Protein AF-A0A6M0HLA3-F1 (afdb_monomer)

pLDDT: mean 74.67, std 8.99, range [49.72, 90.12]

Mean predicted aligned error: 11.58 Å

Structure (mmCIF, N/CA/C/O backbone):
data_AF-A0A6M0HLA3-F1
#
_entry.id   AF-A0A6M0HLA3-F1
#
loop_
_atom_site.group_PDB
_atom_site.id
_atom_site.type_symbol
_atom_site.label_atom_id
_atom_site.label_alt_id
_atom_site.label_comp_id
_atom_site.label_asym_id
_atom_site.label_entity_id
_atom_site.label_seq_id
_atom_site.pdbx_PDB_ins_code
_atom_site.Cartn_x
_atom_site.Cartn_y
_atom_site.Cartn_z
_atom_site.occupancy
_atom_site.B_iso_or_equiv
_atom_site.auth_seq_id
_atom_site.auth_comp_id
_atom_site.auth_asym_id
_atom_site.auth_atom_id
_atom_site.pdbx_PDB_model_num
ATOM 1 N N . MET A 1 1 ? 13.029 18.322 -34.512 1.00 49.72 1 MET A N 1
ATOM 2 C CA . MET A 1 1 ? 12.220 17.077 -34.544 1.00 49.72 1 MET A CA 1
ATOM 3 C C . MET A 1 1 ? 12.716 15.958 -33.614 1.00 49.72 1 MET A C 1
ATOM 5 O O . MET A 1 1 ? 11.873 15.348 -32.976 1.00 49.72 1 MET A O 1
ATOM 9 N N . LYS A 1 2 ? 14.031 15.721 -33.421 1.00 52.91 2 LYS A N 1
ATOM 10 C CA . LYS A 1 2 ? 14.554 14.680 -32.491 1.00 52.91 2 LYS A CA 1
ATOM 11 C C . LYS A 1 2 ? 14.005 14.730 -31.045 1.00 52.91 2 LYS A C 1
ATOM 13 O O . LYS A 1 2 ? 13.798 13.684 -30.443 1.00 52.91 2 LYS A O 1
ATOM 18 N N . ARG A 1 3 ? 13.733 15.922 -30.486 1.00 56.88 3 ARG A N 1
ATOM 19 C CA . ARG A 1 3 ? 13.198 16.065 -29.112 1.00 56.88 3 ARG A CA 1
ATOM 20 C C . ARG A 1 3 ? 11.740 15.602 -28.964 1.00 56.88 3 ARG A C 1
ATOM 22 O O . ARG A 1 3 ? 11.410 15.039 -27.932 1.00 56.88 3 ARG A O 1
ATO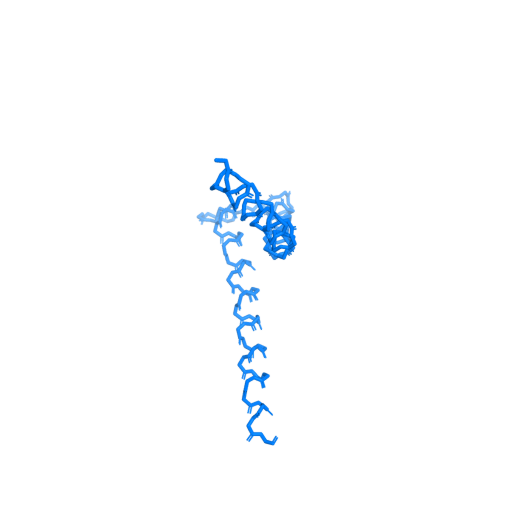M 29 N N . VAL A 1 4 ? 10.902 15.779 -29.990 1.00 58.19 4 VAL A N 1
ATOM 30 C CA . VAL A 1 4 ? 9.489 15.340 -29.978 1.00 58.19 4 VAL A CA 1
ATOM 31 C C . VAL A 1 4 ? 9.404 13.811 -29.970 1.00 58.19 4 VAL A C 1
ATOM 33 O O . VAL A 1 4 ? 8.642 13.238 -29.201 1.00 58.19 4 VAL A O 1
ATOM 36 N N . PHE A 1 5 ? 10.270 13.149 -30.742 1.00 58.44 5 PHE A N 1
ATOM 37 C CA . PHE A 1 5 ? 10.365 11.686 -30.779 1.00 58.44 5 PHE A CA 1
ATOM 38 C C . PHE A 1 5 ? 10.866 11.098 -29.447 1.00 58.44 5 PHE A C 1
ATOM 40 O O . PHE A 1 5 ? 10.339 10.102 -28.961 1.00 58.44 5 PHE A O 1
ATOM 47 N N . ALA A 1 6 ? 11.840 11.758 -28.806 1.00 61.53 6 ALA A N 1
ATOM 48 C CA . ALA A 1 6 ? 12.336 11.356 -27.489 1.00 61.53 6 ALA A CA 1
ATOM 49 C C . ALA A 1 6 ? 11.294 11.543 -26.369 1.00 61.53 6 ALA A C 1
ATOM 51 O O . ALA A 1 6 ? 11.271 10.761 -25.422 1.00 61.53 6 ALA A O 1
ATOM 52 N N . ILE A 1 7 ? 10.428 12.559 -26.468 1.00 64.62 7 ILE A N 1
ATOM 53 C CA . ILE A 1 7 ? 9.315 12.778 -25.529 1.00 64.62 7 ILE A CA 1
ATOM 54 C C . ILE A 1 7 ? 8.232 11.715 -25.724 1.00 64.62 7 ILE A C 1
ATOM 56 O O . ILE A 1 7 ? 7.771 11.149 -24.737 1.00 64.62 7 ILE A O 1
ATOM 60 N N . GLY A 1 8 ? 7.886 11.388 -26.974 1.00 73.62 8 GLY A N 1
ATOM 61 C CA . GLY A 1 8 ? 6.942 10.310 -27.283 1.00 73.62 8 GLY A CA 1
ATOM 62 C C . GLY A 1 8 ? 7.401 8.956 -26.739 1.00 73.62 8 GLY A C 1
ATOM 63 O O . GLY A 1 8 ? 6.627 8.265 -26.085 1.00 73.62 8 GLY A O 1
ATOM 64 N N . TRP A 1 9 ? 8.685 8.619 -26.907 1.00 77.25 9 TRP A N 1
ATOM 65 C CA . TRP A 1 9 ? 9.247 7.378 -26.365 1.00 77.25 9 TRP A CA 1
ATOM 66 C C . TRP A 1 9 ? 9.202 7.356 -24.833 1.00 77.25 9 TRP A C 1
ATOM 68 O O . TRP A 1 9 ? 8.709 6.400 -24.238 1.00 77.25 9 TRP A O 1
ATOM 78 N N . LYS A 1 10 ? 9.676 8.417 -24.169 1.00 82.69 10 LYS A N 1
ATOM 79 C CA . LYS A 1 10 ? 9.670 8.485 -22.699 1.00 82.69 10 LYS A CA 1
ATOM 80 C C . LYS A 1 10 ? 8.257 8.409 -22.121 1.00 82.69 10 LYS A C 1
ATOM 82 O 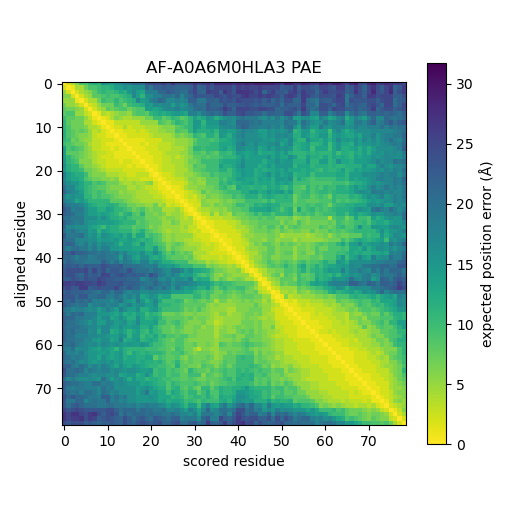O . LYS A 1 10 ? 8.065 7.738 -21.113 1.00 82.69 10 LYS A O 1
ATOM 87 N N . MET A 1 11 ? 7.283 9.051 -22.767 1.00 86.31 11 MET A N 1
ATOM 88 C CA . MET A 1 11 ? 5.876 8.968 -22.369 1.00 86.31 11 MET A CA 1
ATOM 89 C C . MET A 1 11 ? 5.302 7.566 -22.569 1.00 86.31 11 MET A C 1
ATOM 91 O O . MET A 1 11 ? 4.605 7.089 -21.681 1.00 86.31 11 MET A O 1
ATOM 95 N N . SER A 1 12 ? 5.629 6.885 -23.673 1.00 84.56 12 SER A N 1
ATOM 96 C CA . SER A 1 12 ? 5.206 5.496 -23.902 1.00 84.56 12 SER A CA 1
ATOM 97 C C . SER A 1 12 ? 5.744 4.565 -22.817 1.00 84.56 12 SER A C 1
ATOM 99 O O . SER A 1 12 ? 4.969 3.870 -22.176 1.00 84.56 12 SER A O 1
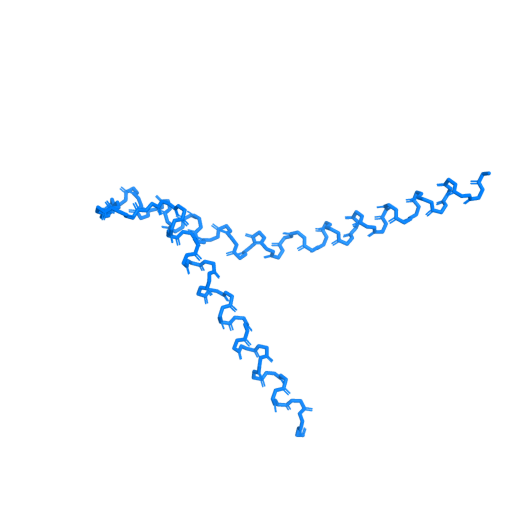ATOM 101 N N . LEU A 1 13 ? 7.050 4.632 -22.529 1.00 87.56 13 LEU A N 1
ATOM 102 C CA . LEU A 1 13 ? 7.666 3.827 -21.469 1.00 87.56 13 LEU A CA 1
ATOM 103 C C . LEU A 1 13 ? 7.053 4.104 -20.096 1.00 87.56 13 LEU A C 1
ATOM 105 O O . LEU A 1 13 ? 6.845 3.183 -19.311 1.00 87.56 13 LEU A O 1
ATOM 109 N N . PHE A 1 14 ? 6.773 5.370 -19.792 1.00 90.12 14 PHE A N 1
ATOM 110 C CA . PHE A 1 14 ? 6.117 5.726 -18.540 1.00 90.12 14 PHE A CA 1
ATOM 111 C C . PHE A 1 14 ? 4.710 5.122 -18.458 1.00 90.12 14 PHE A C 1
ATOM 113 O O . PHE A 1 14 ? 4.344 4.571 -17.422 1.00 90.12 14 PHE A O 1
ATOM 120 N N . LEU A 1 15 ? 3.946 5.179 -19.552 1.00 88.62 15 LEU A N 1
ATOM 121 C CA . LEU A 1 15 ? 2.609 4.599 -19.630 1.00 88.62 15 LEU A CA 1
ATOM 122 C C . LEU A 1 15 ? 2.644 3.076 -19.438 1.00 88.62 15 LEU A C 1
ATOM 124 O O . LEU A 1 15 ? 1.855 2.555 -18.654 1.00 88.62 15 LEU A O 1
ATOM 128 N N . ASP A 1 16 ? 3.590 2.385 -20.079 1.00 86.12 16 ASP A N 1
ATOM 129 C CA . ASP A 1 16 ? 3.782 0.937 -19.940 1.00 86.12 16 ASP A CA 1
ATOM 130 C C . ASP A 1 16 ? 4.117 0.552 -18.492 1.00 86.12 16 ASP A C 1
ATOM 132 O O . ASP A 1 16 ? 3.499 -0.349 -17.920 1.00 86.12 16 ASP A O 1
ATOM 136 N N . ILE A 1 17 ? 5.044 1.276 -17.852 1.00 87.19 17 ILE A N 1
ATOM 137 C CA . ILE A 1 17 ? 5.408 1.048 -16.446 1.00 87.19 17 ILE A CA 1
ATOM 138 C C . ILE A 1 17 ? 4.198 1.252 -15.539 1.00 87.19 17 ILE A C 1
ATOM 140 O O . ILE A 1 17 ? 3.940 0.417 -14.675 1.00 87.19 17 ILE A O 1
ATOM 144 N N . VAL A 1 18 ? 3.438 2.334 -15.727 1.00 88.19 18 VAL A N 1
ATOM 145 C CA . VAL A 1 18 ? 2.226 2.590 -14.939 1.00 88.19 18 VAL A CA 1
ATOM 146 C C . VAL A 1 18 ? 1.204 1.485 -15.169 1.00 88.19 18 VAL A C 1
ATOM 148 O O . VAL A 1 18 ? 0.645 0.977 -14.203 1.00 88.19 18 VAL A O 1
ATOM 151 N N . MET A 1 19 ? 0.986 1.055 -16.408 1.00 86.94 19 MET A N 1
ATOM 152 C CA . MET A 1 19 ? 0.011 0.017 -16.739 1.00 86.94 19 MET A CA 1
ATOM 153 C C . MET A 1 19 ? 0.365 -1.334 -16.100 1.00 86.94 19 MET A C 1
ATOM 155 O O . MET A 1 19 ? -0.522 -2.023 -15.600 1.00 86.94 19 MET A O 1
ATOM 159 N N . ILE A 1 20 ? 1.655 -1.672 -16.026 1.00 84.44 20 ILE A N 1
ATOM 160 C CA . ILE A 1 20 ? 2.150 -2.880 -15.349 1.00 84.44 20 ILE A CA 1
ATOM 161 C C . ILE A 1 20 ? 2.142 -2.717 -13.819 1.00 84.44 20 ILE A C 1
ATOM 163 O O . ILE A 1 20 ? 1.846 -3.667 -13.094 1.00 84.44 20 ILE A O 1
ATOM 167 N N . ALA A 1 21 ? 2.438 -1.522 -13.303 1.00 82.50 21 ALA A N 1
ATOM 168 C CA . ALA A 1 21 ? 2.538 -1.261 -11.868 1.00 82.50 21 ALA A CA 1
ATOM 169 C C . ALA A 1 21 ? 1.178 -1.048 -11.185 1.00 82.50 21 ALA A C 1
ATOM 171 O O . ALA A 1 21 ? 1.043 -1.377 -10.013 1.00 82.50 21 ALA A O 1
ATOM 172 N N . THR A 1 22 ? 0.168 -0.533 -11.893 1.00 80.25 22 THR A N 1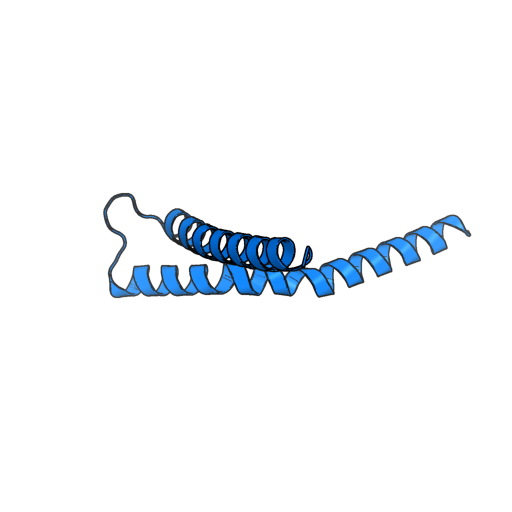
ATOM 1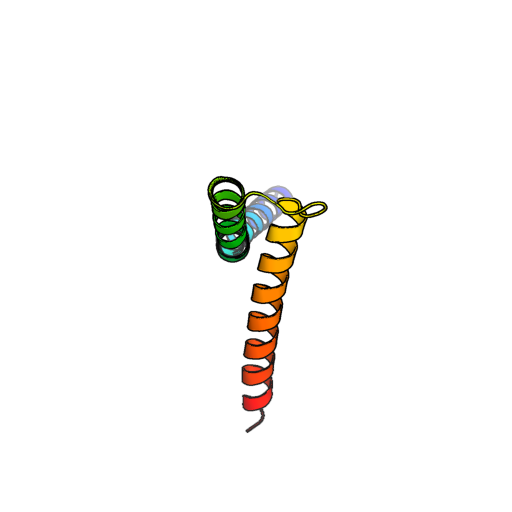73 C CA . THR A 1 22 ? -1.185 -0.229 -11.383 1.00 80.25 22 THR A CA 1
ATOM 174 C C . THR A 1 22 ? -1.983 -1.429 -10.848 1.00 80.25 22 THR A C 1
ATOM 176 O O . THR A 1 22 ? -2.654 -1.262 -9.827 1.00 80.25 22 THR A O 1
ATOM 179 N N . PRO A 1 23 ? -1.964 -2.637 -11.447 1.00 78.19 23 PRO A N 1
ATOM 180 C CA . PRO A 1 23 ? -2.746 -3.759 -10.924 1.00 78.19 23 PRO A CA 1
ATOM 181 C C . PRO A 1 23 ? -2.310 -4.194 -9.520 1.00 78.19 23 PRO A C 1
ATOM 183 O O . PRO A 1 23 ? -3.143 -4.633 -8.734 1.00 78.19 23 PRO A O 1
ATOM 186 N N . VAL A 1 24 ? -1.033 -4.025 -9.164 1.00 75.12 24 VAL A N 1
ATOM 187 C CA . VAL A 1 24 ? -0.497 -4.424 -7.854 1.00 75.12 24 VAL A CA 1
ATOM 188 C C . VAL A 1 24 ? -1.175 -3.685 -6.687 1.00 75.12 24 VAL A C 1
ATOM 190 O O . VAL A 1 24 ? -1.759 -4.357 -5.835 1.00 75.12 24 VAL A O 1
ATOM 193 N N . PRO A 1 25 ? -1.179 -2.338 -6.614 1.00 73.38 25 PRO A N 1
ATOM 194 C CA . PRO A 1 25 ? -1.905 -1.626 -5.571 1.00 73.38 25 PRO A CA 1
ATOM 195 C C . PRO A 1 25 ? -3.415 -1.860 -5.668 1.00 73.38 25 PRO A C 1
ATOM 197 O O . PRO A 1 25 ? -4.074 -1.905 -4.632 1.00 73.38 25 PRO A O 1
ATOM 200 N N . LEU A 1 26 ? -3.964 -2.087 -6.867 1.00 71.69 26 LEU A N 1
ATOM 201 C CA . LEU A 1 26 ? -5.377 -2.431 -7.034 1.00 71.69 26 LEU A CA 1
ATOM 202 C C . LEU A 1 26 ? -5.727 -3.722 -6.281 1.00 71.69 26 LEU A C 1
ATOM 204 O O . LEU A 1 26 ? -6.671 -3.742 -5.501 1.00 71.69 26 LEU A O 1
ATOM 208 N N . VAL A 1 27 ? -4.925 -4.777 -6.423 1.00 70.88 27 VAL A N 1
ATOM 209 C CA . VAL A 1 27 ? -5.138 -6.055 -5.721 1.00 70.88 27 VAL A CA 1
ATOM 210 C C . VAL A 1 27 ? -4.908 -5.935 -4.211 1.00 70.88 27 VAL A C 1
ATOM 212 O O . VAL A 1 27 ? -5.459 -6.719 -3.446 1.00 70.88 27 VAL A O 1
ATOM 215 N N . VAL A 1 28 ? -4.139 -4.953 -3.742 1.00 68.06 28 VAL A N 1
ATOM 216 C CA . VAL A 1 28 ? -3.963 -4.714 -2.299 1.00 68.06 28 VAL A CA 1
ATOM 217 C C . VAL A 1 28 ? -5.130 -3.915 -1.707 1.00 68.06 28 VAL A C 1
ATOM 219 O O . VAL A 1 28 ? -5.527 -4.177 -0.572 1.00 68.06 28 VAL A O 1
ATOM 222 N N . VAL A 1 29 ? -5.689 -2.962 -2.461 1.00 71.31 29 VAL A N 1
ATOM 223 C CA . VAL A 1 29 ? -6.699 -1.995 -1.987 1.00 71.31 29 VAL A CA 1
ATOM 224 C C . VAL A 1 29 ? -8.139 -2.449 -2.244 1.00 71.31 29 VAL A C 1
ATOM 226 O O . VAL A 1 29 ? -9.021 -2.185 -1.428 1.00 71.31 29 VAL A O 1
ATOM 229 N N . VAL A 1 30 ? -8.401 -3.160 -3.339 1.00 72.12 30 VAL A N 1
ATOM 230 C CA . VAL A 1 30 ? -9.742 -3.659 -3.680 1.00 72.12 30 VAL A CA 1
ATOM 231 C C . VAL A 1 30 ? -10.283 -4.659 -2.647 1.00 72.12 30 VAL A C 1
ATOM 233 O O . VAL A 1 30 ? -11.393 -4.431 -2.172 1.00 72.12 30 VAL A O 1
ATOM 236 N N . PRO A 1 31 ? -9.560 -5.715 -2.219 1.00 72.38 31 PRO A N 1
ATOM 237 C CA . PRO A 1 31 ? -10.095 -6.673 -1.255 1.00 72.38 31 PRO A CA 1
ATOM 238 C C . PRO A 1 31 ? -10.507 -6.072 0.104 1.00 72.38 31 PRO A C 1
ATOM 240 O O . PRO A 1 31 ? -11.616 -6.371 0.541 1.00 72.38 31 PRO A O 1
ATOM 243 N N . PRO A 1 32 ? -9.729 -5.184 0.768 1.00 70.56 32 PRO A N 1
ATOM 244 C CA . PRO A 1 32 ? -10.208 -4.544 1.993 1.00 70.56 32 PRO A CA 1
ATOM 245 C C . PRO A 1 32 ? -11.434 -3.668 1.741 1.00 70.56 32 PRO A C 1
ATOM 247 O O . PRO A 1 32 ? -12.264 -3.519 2.631 1.00 70.56 32 PRO A O 1
ATOM 250 N N . TYR A 1 33 ? -11.568 -3.092 0.543 1.00 71.56 33 TYR A N 1
ATOM 251 C CA . TYR A 1 33 ? -12.733 -2.284 0.203 1.00 71.56 33 TYR A CA 1
ATOM 252 C C . TYR A 1 33 ? -14.007 -3.129 0.111 1.00 71.56 33 TYR A C 1
ATOM 254 O O . TYR A 1 33 ? -15.003 -2.766 0.737 1.00 71.56 33 TYR A O 1
ATOM 262 N N . VAL A 1 34 ? -13.976 -4.273 -0.587 1.00 75.06 34 VAL A N 1
ATOM 263 C CA .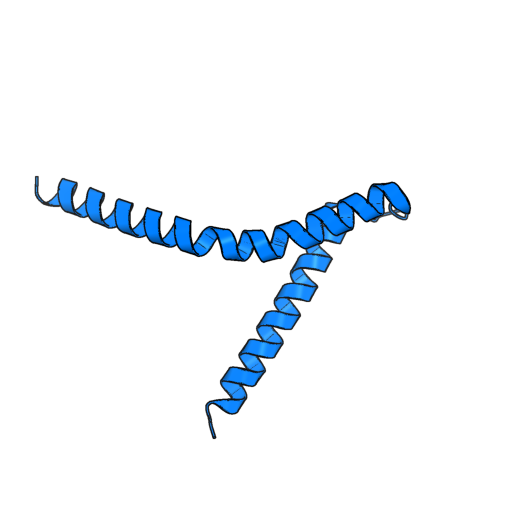 VAL A 1 34 ? -15.132 -5.192 -0.639 1.00 75.06 34 VAL A CA 1
ATOM 264 C C . VAL A 1 34 ? -15.428 -5.809 0.726 1.00 75.06 34 VAL A C 1
ATOM 266 O O . VAL A 1 34 ? -16.582 -5.785 1.135 1.00 75.06 34 VAL A O 1
ATOM 269 N N . GLU A 1 35 ? -14.415 -6.256 1.477 1.00 76.56 35 GLU A N 1
ATOM 270 C CA . GLU A 1 35 ? -14.594 -6.811 2.832 1.00 76.56 35 GLU A CA 1
ATOM 271 C C . GLU A 1 35 ? -15.273 -5.804 3.777 1.00 76.56 35 GLU A C 1
ATOM 273 O O . GLU A 1 35 ? -16.206 -6.149 4.502 1.00 76.56 35 GLU A O 1
ATOM 278 N N . CYS A 1 36 ? -14.853 -4.535 3.746 1.00 72.50 36 CYS A N 1
ATOM 279 C CA . CYS A 1 36 ? -15.469 -3.484 4.555 1.00 72.50 36 CYS A CA 1
ATOM 280 C C . CYS A 1 36 ? -16.885 -3.130 4.083 1.00 72.50 36 CYS A C 1
ATOM 282 O O . CYS A 1 36 ? -17.737 -2.818 4.915 1.00 72.50 36 CYS A O 1
ATOM 284 N N . ARG A 1 37 ? -17.163 -3.209 2.775 1.00 73.88 37 ARG A N 1
ATOM 285 C CA . ARG A 1 37 ? -18.515 -3.016 2.224 1.00 73.88 37 ARG A CA 1
ATOM 286 C C . ARG A 1 37 ? -19.467 -4.151 2.588 1.00 73.88 37 ARG A C 1
ATOM 288 O O . ARG A 1 37 ? -20.633 -3.896 2.877 1.00 73.88 37 ARG A O 1
ATOM 295 N N . GLU A 1 38 ? -18.985 -5.388 2.591 1.00 77.44 38 GLU A N 1
ATOM 296 C CA . GLU A 1 38 ? -19.738 -6.562 3.040 1.00 77.44 38 GLU A CA 1
ATOM 297 C C . GLU A 1 38 ? -20.095 -6.429 4.529 1.00 77.44 38 GLU A C 1
ATOM 299 O O . GLU A 1 38 ? -21.228 -6.678 4.945 1.00 77.44 38 GLU A O 1
ATOM 304 N N . ARG A 1 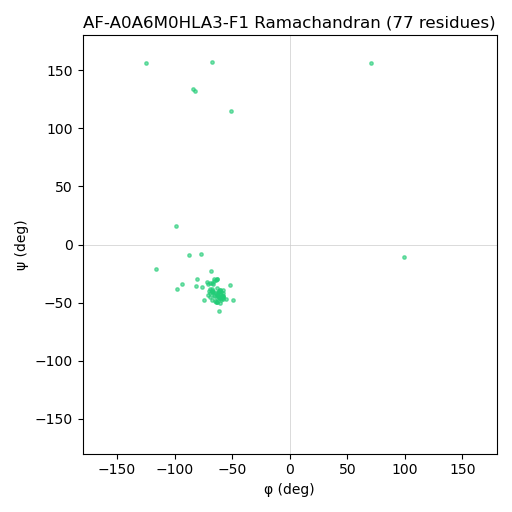39 ? -19.131 -5.968 5.336 1.00 70.50 39 ARG A N 1
ATOM 305 C CA . ARG A 1 39 ? -19.282 -5.794 6.785 1.00 70.50 39 ARG A CA 1
ATOM 306 C C . ARG A 1 39 ? -20.264 -4.686 7.149 1.00 70.50 39 ARG A C 1
ATOM 308 O O . ARG A 1 39 ? -21.065 -4.866 8.062 1.00 70.50 39 ARG A O 1
ATOM 315 N N . GLU A 1 40 ? -20.261 -3.593 6.386 1.00 70.31 40 GLU A N 1
ATOM 316 C CA . GLU A 1 40 ? -21.286 -2.547 6.466 1.00 70.31 40 GLU A CA 1
ATOM 317 C C . GLU A 1 40 ? -22.690 -3.128 6.275 1.00 70.31 40 GLU A C 1
ATOM 319 O O . GLU A 1 40 ? -23.591 -2.831 7.055 1.00 70.31 40 GLU A O 1
ATOM 324 N N . ARG A 1 41 ? -22.873 -3.978 5.255 1.00 72.06 41 ARG A N 1
ATOM 325 C CA . ARG A 1 41 ? -24.183 -4.565 4.946 1.00 72.06 41 ARG A CA 1
ATOM 326 C C . ARG A 1 41 ? -24.649 -5.612 5.954 1.00 72.06 41 ARG A C 1
ATOM 328 O O . ARG A 1 41 ? -25.852 -5.773 6.116 1.00 72.06 41 ARG A O 1
ATOM 335 N N . THR A 1 42 ? -23.730 -6.362 6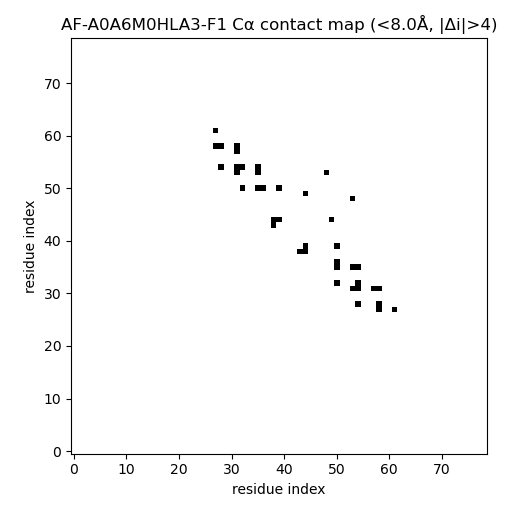.556 1.00 73.50 42 THR A N 1
ATOM 336 C CA . THR A 1 42 ? -24.062 -7.547 7.369 1.00 73.50 42 THR A CA 1
ATOM 337 C C . THR A 1 42 ? -24.096 -7.266 8.865 1.00 73.50 42 THR A C 1
ATOM 339 O O . THR A 1 42 ? -24.950 -7.805 9.561 1.00 73.50 42 THR A O 1
ATOM 342 N N . VAL A 1 43 ? -23.181 -6.435 9.368 1.00 71.81 43 VAL A N 1
ATOM 343 C CA . VAL A 1 43 ? -22.993 -6.203 10.811 1.00 71.81 43 VAL A CA 1
ATOM 344 C C . VAL A 1 43 ? -23.307 -4.754 11.195 1.00 71.81 43 VAL A C 1
ATOM 346 O O . VAL A 1 43 ? -23.602 -4.477 12.355 1.00 71.81 43 VAL A O 1
ATOM 349 N N . GLY A 1 44 ? -23.270 -3.832 10.225 1.00 63.31 44 GLY A N 1
ATOM 350 C CA . GLY A 1 44 ? -23.261 -2.395 10.485 1.00 63.31 44 GLY A CA 1
ATOM 351 C C . GLY A 1 44 ? -21.923 -1.941 11.079 1.00 63.31 44 GLY A C 1
ATOM 352 O O . GLY A 1 44 ? -21.162 -2.726 11.647 1.00 63.31 44 GLY A O 1
ATOM 353 N N . PHE A 1 45 ? -21.593 -0.660 10.923 1.00 70.00 45 PHE A N 1
ATOM 354 C CA . PHE A 1 45 ? -20.435 -0.087 11.608 1.00 70.00 45 PHE A CA 1
ATOM 355 C C . PHE A 1 45 ? -20.823 0.329 13.029 1.00 70.00 45 PHE A C 1
ATOM 357 O O . PHE A 1 45 ? -21.854 0.969 13.235 1.00 70.00 45 PHE A O 1
ATOM 364 N N . PHE A 1 46 ? -19.994 -0.026 14.013 1.00 64.44 46 PHE A N 1
ATOM 365 C CA . PHE A 1 46 ? -20.138 0.473 15.380 1.00 64.44 46 PHE A CA 1
ATOM 366 C C . PHE A 1 46 ? -19.844 1.982 15.429 1.00 64.44 46 PHE A C 1
ATOM 368 O O . PHE A 1 46 ? -19.174 2.523 14.551 1.00 64.44 46 PHE A O 1
ATOM 375 N N . VAL A 1 47 ? -20.368 2.679 16.441 1.00 59.50 47 VAL A N 1
ATOM 376 C CA . VAL A 1 47 ? -20.270 4.144 16.572 1.00 59.50 47 VAL A CA 1
ATOM 377 C C . VAL A 1 47 ? -18.811 4.607 16.427 1.00 59.50 47 VAL A C 1
ATOM 379 O O . VAL A 1 47 ? -17.967 4.274 17.254 1.00 59.50 47 VAL A O 1
ATOM 382 N N . GLY A 1 48 ? -18.521 5.366 15.364 1.00 67.06 48 GLY A N 1
ATOM 383 C CA . GLY A 1 48 ? -17.184 5.893 15.052 1.00 67.06 48 GLY A CA 1
ATOM 384 C C . GLY A 1 48 ? -16.388 5.108 14.001 1.00 67.06 48 GLY A C 1
ATOM 385 O O . GLY A 1 48 ? -15.385 5.619 13.501 1.00 67.06 48 GLY A O 1
ATOM 386 N N . ASP A 1 49 ? -16.837 3.916 13.602 1.00 67.56 49 ASP A N 1
ATOM 387 C CA . ASP A 1 49 ? -16.255 3.185 12.479 1.00 67.56 49 ASP A CA 1
ATOM 388 C C . ASP A 1 49 ? -16.818 3.685 11.141 1.00 67.56 49 ASP A C 1
ATOM 390 O O . ASP A 1 49 ? -18.022 3.844 10.956 1.00 67.56 49 ASP A O 1
ATOM 394 N N . THR A 1 50 ? -15.931 3.948 10.180 1.00 74.19 50 THR A N 1
ATOM 395 C CA . THR A 1 50 ? -16.299 4.362 8.817 1.00 74.19 50 THR A CA 1
ATOM 396 C C . THR A 1 50 ? -15.675 3.418 7.802 1.00 74.19 50 THR A C 1
ATOM 398 O O . THR A 1 50 ? -14.623 2.825 8.066 1.00 74.19 50 THR A O 1
ATOM 401 N N . ILE A 1 51 ? -16.263 3.337 6.600 1.00 71.06 51 ILE A N 1
ATOM 402 C CA . ILE A 1 51 ? -15.700 2.554 5.488 1.00 71.06 51 ILE A CA 1
ATOM 403 C C . ILE A 1 51 ? -14.218 2.889 5.307 1.00 71.06 51 ILE A C 1
ATOM 405 O O . ILE A 1 51 ? -13.404 1.972 5.281 1.00 71.06 51 ILE A O 1
ATOM 409 N N . ARG A 1 52 ? -13.853 4.183 5.283 1.00 69.69 52 ARG A N 1
ATOM 410 C CA . ARG A 1 52 ? -12.460 4.641 5.135 1.00 69.69 52 ARG A CA 1
ATOM 411 C C . ARG A 1 52 ? -11.540 4.116 6.233 1.00 69.69 52 ARG A C 1
ATOM 413 O O . ARG A 1 52 ? -10.456 3.642 5.915 1.00 69.69 52 ARG A O 1
ATOM 420 N N . ALA A 1 53 ? -11.955 4.180 7.499 1.00 74.50 53 ALA A N 1
ATOM 421 C CA . ALA A 1 53 ? -11.144 3.694 8.617 1.00 74.50 53 ALA A CA 1
ATOM 422 C C . ALA A 1 53 ? -10.964 2.167 8.580 1.00 74.50 53 ALA A C 1
ATOM 424 O O . ALA A 1 53 ? -9.904 1.658 8.947 1.00 74.50 53 ALA A O 1
ATOM 425 N N . CYS A 1 54 ? -11.978 1.439 8.107 1.00 74.31 54 CYS A N 1
ATOM 426 C CA . CYS A 1 54 ? -11.908 -0.002 7.890 1.00 74.31 54 CYS A CA 1
ATOM 427 C C . CYS A 1 54 ? -10.974 -0.346 6.714 1.00 74.31 54 CYS A C 1
ATOM 429 O O . CYS A 1 54 ? -10.102 -1.206 6.849 1.00 74.31 54 CYS A O 1
ATOM 431 N N . THR A 1 55 ? -11.083 0.373 5.586 1.00 77.06 55 THR A N 1
ATOM 432 C CA . THR A 1 55 ? -10.213 0.136 4.422 1.00 77.06 55 THR A CA 1
ATOM 433 C C . THR A 1 55 ? -8.764 0.471 4.744 1.00 77.06 55 THR A C 1
ATOM 435 O O . THR A 1 55 ? -7.879 -0.315 4.427 1.00 77.06 55 THR A O 1
ATOM 438 N N . ALA A 1 56 ? -8.520 1.600 5.418 1.00 76.50 56 ALA A N 1
ATOM 439 C CA . ALA A 1 56 ? -7.186 2.028 5.830 1.00 76.50 56 ALA A CA 1
ATOM 440 C C . ALA A 1 56 ? -6.509 0.979 6.724 1.00 76.50 56 ALA A C 1
ATOM 442 O O . ALA A 1 56 ? -5.393 0.561 6.424 1.00 76.50 56 ALA A O 1
ATOM 443 N N . ARG A 1 57 ? -7.218 0.453 7.734 1.00 79.12 57 ARG A N 1
ATOM 444 C CA . ARG A 1 57 ? -6.705 -0.635 8.584 1.00 79.12 57 ARG A CA 1
ATOM 445 C C . ARG A 1 57 ? -6.430 -1.919 7.801 1.00 79.12 57 ARG A C 1
ATOM 447 O O . ARG A 1 57 ? -5.410 -2.570 8.015 1.00 79.12 57 ARG A O 1
ATOM 454 N N . GLY A 1 58 ? -7.312 -2.281 6.868 1.00 76.06 58 GLY A N 1
ATOM 455 C CA . GLY A 1 58 ? -7.122 -3.448 6.004 1.00 76.06 58 GLY A CA 1
ATOM 456 C C . GLY A 1 58 ? -5.934 -3.314 5.040 1.00 76.06 58 GLY A C 1
ATOM 457 O O . GLY A 1 58 ? -5.293 -4.314 4.712 1.00 76.06 58 GLY A O 1
ATOM 458 N N . ILE A 1 59 ? -5.624 -2.090 4.606 1.00 76.88 59 ILE A N 1
ATOM 459 C CA . ILE A 1 59 ? -4.455 -1.757 3.783 1.00 76.88 59 ILE A CA 1
ATOM 460 C C . ILE A 1 59 ? -3.181 -1.799 4.633 1.00 76.88 59 ILE A C 1
ATOM 462 O O . ILE A 1 59 ? -2.218 -2.454 4.239 1.00 76.88 59 ILE A O 1
ATOM 466 N N . GLU A 1 60 ? -3.178 -1.177 5.816 1.00 79.50 60 GLU A N 1
ATOM 467 C CA . GLU A 1 60 ? -2.040 -1.196 6.746 1.00 79.50 60 GLU A CA 1
ATOM 468 C C . GLU A 1 60 ? -1.655 -2.618 7.156 1.00 79.50 60 GLU A C 1
ATOM 470 O O . GLU A 1 60 ? -0.480 -2.975 7.102 1.00 79.50 60 GLU A O 1
ATOM 475 N N . ALA A 1 61 ? -2.631 -3.468 7.491 1.00 79.06 61 ALA A N 1
ATOM 476 C CA . ALA A 1 61 ? -2.375 -4.862 7.850 1.00 79.06 61 ALA A CA 1
ATOM 477 C C . ALA A 1 61 ? -1.713 -5.648 6.703 1.00 79.06 61 ALA A C 1
ATOM 479 O O . ALA A 1 61 ? -0.801 -6.452 6.926 1.00 79.06 61 ALA A O 1
ATOM 480 N N . ARG A 1 62 ? -2.137 -5.404 5.455 1.00 78.12 62 ARG A N 1
ATOM 481 C CA . ARG A 1 62 ? -1.535 -6.025 4.264 1.00 78.12 62 ARG A CA 1
ATOM 482 C C . ARG A 1 62 ? -0.129 -5.472 3.991 1.00 78.12 62 ARG A C 1
ATOM 484 O O . ARG A 1 62 ? 0.770 -6.261 3.702 1.00 78.12 62 ARG A O 1
ATOM 491 N N . TRP A 1 63 ? 0.088 -4.166 4.157 1.00 78.50 63 TRP A N 1
ATOM 492 C CA . TRP A 1 63 ? 1.406 -3.530 4.036 1.00 78.50 63 TRP A CA 1
ATOM 493 C C . TRP A 1 63 ? 2.404 -4.029 5.078 1.00 78.50 63 TRP A C 1
ATOM 495 O O . TRP A 1 63 ? 3.513 -4.408 4.717 1.00 78.50 63 TRP A O 1
ATOM 505 N N . GLN A 1 64 ? 2.003 -4.112 6.346 1.00 81.25 64 GLN A N 1
ATOM 506 C CA . GLN A 1 64 ? 2.821 -4.669 7.428 1.00 81.25 64 GLN A CA 1
ATOM 507 C C . GLN A 1 64 ? 3.244 -6.114 7.135 1.00 81.25 64 GLN A C 1
ATOM 509 O O . GLN A 1 64 ? 4.390 -6.504 7.380 1.00 81.25 64 GLN A O 1
ATOM 514 N N . LYS A 1 65 ? 2.340 -6.916 6.557 1.00 82.25 65 LYS A N 1
ATOM 515 C CA . LYS A 1 65 ? 2.632 -8.297 6.155 1.00 82.25 65 LYS A CA 1
ATOM 516 C C . LYS A 1 65 ? 3.633 -8.355 4.997 1.00 82.25 65 LYS A C 1
ATOM 518 O O . LYS A 1 65 ? 4.526 -9.200 5.015 1.00 82.25 65 LYS A O 1
ATOM 523 N N . LEU A 1 66 ? 3.509 -7.463 4.015 1.00 81.75 66 LEU A N 1
ATOM 524 C CA . LEU A 1 66 ? 4.463 -7.311 2.911 1.00 81.75 66 LEU A CA 1
ATOM 525 C C . LEU A 1 66 ? 5.847 -6.884 3.414 1.00 81.75 66 LEU A C 1
ATOM 527 O O . LEU A 1 66 ? 6.827 -7.555 3.098 1.00 81.75 66 LEU A O 1
ATOM 531 N N . ASP A 1 67 ? 5.916 -5.849 4.253 1.0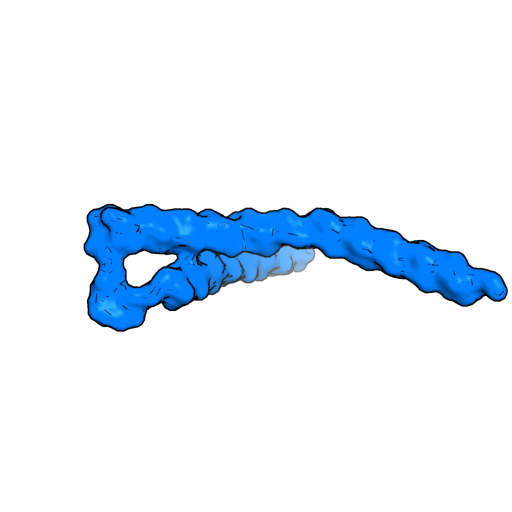0 83.44 67 ASP A N 1
ATOM 532 C CA . ASP A 1 67 ? 7.159 -5.361 4.863 1.00 83.44 67 ASP A CA 1
ATOM 533 C C . ASP A 1 67 ? 7.855 -6.457 5.679 1.00 83.44 67 ASP A C 1
ATOM 535 O O . ASP A 1 67 ? 9.049 -6.698 5.521 1.00 83.44 67 ASP A O 1
ATOM 539 N N . SER A 1 68 ? 7.095 -7.212 6.477 1.00 82.44 68 SER A N 1
ATOM 540 C CA . SER A 1 68 ? 7.630 -8.332 7.260 1.00 82.44 68 SER A CA 1
ATOM 541 C C . SER A 1 68 ? 8.225 -9.432 6.376 1.00 82.44 68 SER A C 1
ATOM 543 O O . SER A 1 68 ? 9.287 -9.978 6.685 1.00 82.44 68 SER A O 1
ATOM 545 N N . ARG A 1 69 ? 7.576 -9.760 5.249 1.00 83.38 69 ARG A N 1
ATOM 546 C CA . ARG A 1 69 ? 8.102 -10.750 4.293 1.00 83.38 69 ARG A CA 1
ATOM 547 C C . ARG A 1 69 ? 9.335 -10.233 3.563 1.00 83.38 69 ARG A C 1
ATOM 549 O O . ARG A 1 69 ? 10.293 -10.987 3.422 1.00 83.38 69 ARG A O 1
ATOM 556 N N . LEU A 1 70 ? 9.339 -8.968 3.151 1.00 84.69 70 LEU A N 1
ATOM 557 C CA . LEU A 1 70 ? 10.505 -8.328 2.543 1.00 84.69 70 LEU A CA 1
ATOM 558 C C . LEU A 1 70 ? 11.687 -8.317 3.515 1.00 84.69 70 LEU A C 1
ATOM 560 O O . LEU A 1 70 ? 12.774 -8.748 3.145 1.00 84.69 70 LEU A O 1
ATOM 564 N N . LYS A 1 71 ? 11.466 -7.947 4.781 1.00 82.38 71 LYS A N 1
ATOM 565 C CA . LYS A 1 71 ? 12.485 -8.021 5.836 1.00 82.38 71 LYS A CA 1
ATOM 566 C C . LYS A 1 71 ? 13.027 -9.433 6.026 1.00 82.38 71 LYS A C 1
ATOM 568 O O . LYS A 1 71 ? 14.235 -9.587 6.162 1.00 82.38 71 LYS A O 1
ATOM 573 N N . MET A 1 72 ? 12.180 -10.465 6.005 1.00 85.00 72 MET A N 1
ATOM 574 C CA . MET A 1 72 ? 12.637 -11.861 6.093 1.00 85.00 72 MET A CA 1
ATOM 575 C C . MET A 1 72 ? 13.499 -12.273 4.895 1.00 85.00 72 MET A C 1
ATOM 577 O O . MET A 1 72 ? 14.522 -12.926 5.086 1.00 85.00 72 MET A O 1
ATOM 581 N N . ILE A 1 73 ? 13.122 -11.870 3.679 1.00 84.31 73 ILE A N 1
ATOM 582 C CA . ILE A 1 73 ? 13.893 -12.148 2.458 1.00 84.31 73 ILE A CA 1
ATOM 583 C C . ILE A 1 73 ? 15.247 -11.433 2.510 1.00 84.31 73 ILE A C 1
ATOM 585 O O . ILE A 1 73 ? 16.280 -12.067 2.319 1.00 84.31 73 ILE A O 1
ATOM 589 N N . VAL A 1 74 ? 15.254 -10.139 2.841 1.00 82.12 74 VAL A N 1
ATOM 590 C CA . VAL A 1 74 ? 16.480 -9.338 2.974 1.00 82.12 74 VAL A CA 1
ATOM 591 C C . VAL A 1 74 ? 17.389 -9.913 4.060 1.00 82.12 74 VAL A C 1
ATOM 593 O O . VAL A 1 74 ? 18.587 -10.061 3.843 1.00 82.12 74 VAL A O 1
ATOM 596 N N . ARG A 1 75 ? 16.829 -10.316 5.207 1.00 82.19 75 ARG A N 1
ATOM 597 C CA . ARG A 1 75 ? 17.600 -10.924 6.301 1.00 82.19 75 ARG A CA 1
ATOM 598 C C . ARG A 1 75 ? 18.199 -12.282 5.925 1.00 82.19 75 ARG A C 1
ATOM 600 O O . ARG A 1 75 ? 19.248 -12.632 6.451 1.00 82.19 75 ARG A O 1
ATOM 607 N N . ASN A 1 76 ? 17.560 -13.033 5.028 1.00 68.06 76 ASN A N 1
ATOM 608 C CA . ASN A 1 76 ? 18.063 -14.321 4.546 1.00 68.06 76 ASN A CA 1
ATOM 609 C C . ASN A 1 76 ? 19.005 -14.201 3.331 1.00 68.06 76 ASN A C 1
ATOM 611 O O . ASN A 1 76 ? 19.635 -15.182 2.964 1.00 68.06 76 ASN A O 1
ATOM 615 N N . SER A 1 77 ? 19.128 -13.015 2.725 1.00 64.38 77 SER A N 1
ATOM 616 C CA . SER A 1 77 ? 20.047 -12.739 1.608 1.00 64.38 77 SER A CA 1
ATOM 617 C C . SER A 1 77 ? 21.510 -12.568 2.043 1.00 64.38 77 SER A C 1
ATOM 619 O O . SER A 1 77 ? 22.383 -12.433 1.190 1.00 64.38 77 SER A O 1
ATOM 621 N N . GLY A 1 78 ? 21.776 -12.509 3.351 1.00 61.97 78 GLY A N 1
ATOM 622 C CA . GLY A 1 78 ? 23.118 -12.360 3.919 1.00 61.97 78 GLY A CA 1
ATOM 623 C C . GLY A 1 78 ? 23.751 -13.667 4.403 1.00 61.97 78 GLY A C 1
ATOM 624 O O . GLY A 1 78 ? 24.677 -13.598 5.208 1.00 61.97 78 GLY A O 1
ATOM 625 N N . ARG A 1 79 ? 23.228 -14.831 3.994 1.00 55.72 79 ARG A N 1
ATOM 626 C CA . ARG A 1 79 ? 23.751 -16.152 4.364 1.00 55.72 79 ARG A CA 1
ATOM 627 C C . ARG A 1 79 ? 24.178 -16.944 3.138 1.00 55.72 79 ARG A C 1
ATOM 629 O O . ARG A 1 79 ? 23.471 -16.840 2.114 1.00 55.72 79 ARG A O 1
#

Radius of gyration: 19.78 Å; Cα contacts (8 Å, |Δi|>4): 20; chains: 1; bounding box: 48×33×51 Å

Sequence (79 aa):
MKRVFAIGWKMSLFLDIVMIATPVPLVVVVPPYVECRERERTVGFFVGDTIRACTARGIEARWQKLDSRLKMIVRNSGR

Solvent-accessible surface area (backbone atoms only — not comparable to full-atom values): 4462 Å² total; per-residue (Å²): 112,73,67,60,57,53,51,52,51,54,49,49,53,50,51,53,51,47,64,67,53,50,58,57,61,46,67,53,51,48,56,29,44,52,54,37,52,52,40,46,74,75,72,49,65,60,95,90,59,44,65,66,61,47,26,50,51,44,37,49,56,51,48,54,53,50,51,53,50,50,51,52,52,58,65,57,68,79,113

Foldseek 3Di:
DVVVVVVVVVVVVVVVCCVVVVVVVVVLQVVQLVVLVVCCVPPNDDVPDDSVNSSVVSSVVVVVVVVVVVVVVVVVVVD

Secondary structure (DSSP, 8-state):
-HHHHHHHHHHHHHHHHHHHHTHHHHHHHHHHHHHHHHHHHHT---TT--HHHHHHHHHHHHHHHHHHHHHHHHHHTT-